Protein AF-A0A6L9YV24-F1 (afdb_monomer)

Foldseek 3Di:
DDDPDPPPPDDDDQDPDPPDCCPVDDVNVVVLCVVQVVVCVVCVPPPVDDGDRDDDDDPDPPD

Radius of gyration: 19.26 Å; Cα contacts (8 Å, |Δi|>4): 21; chains: 1; bounding box: 48×48×33 Å

Solvent-accessible surface area (backbone atoms only — not comparable to full-atom values): 4500 Å² total; per-residue (Å²): 139,79,85,81,79,80,84,74,77,71,88,81,82,79,76,94,66,92,86,62,71,62,78,74,41,72,70,44,44,51,52,43,53,53,52,30,51,52,53,38,64,73,43,68,87,41,91,91,65,84,72,71,71,87,74,89,80,71,93,48,93,91,112

Structure (mmCIF, N/CA/C/O backbone):
data_AF-A0A6L9YV24-F1
#
_entry.id   AF-A0A6L9YV24-F1
#
loop_
_atom_site.group_PDB
_atom_site.id
_atom_site.type_symbol
_atom_site.label_atom_id
_atom_site.label_alt_id
_atom_site.label_comp_id
_atom_site.label_asym_id
_atom_site.label_entity_id
_atom_site.label_seq_id
_atom_site.pdbx_PDB_ins_code
_atom_site.Cartn_x
_atom_site.Cartn_y
_atom_site.Cartn_z
_atom_site.occupancy
_atom_site.B_iso_or_equiv
_atom_site.auth_seq_id
_atom_site.auth_comp_id
_atom_site.auth_asym_id
_atom_site.auth_atom_id
_atom_site.pdbx_PDB_model_num
ATOM 1 N N . MET A 1 1 ? -40.101 -33.641 15.691 1.00 46.50 1 MET A N 1
ATOM 2 C CA . MET A 1 1 ? -39.070 -32.699 16.168 1.00 46.50 1 MET A CA 1
ATOM 3 C C . MET A 1 1 ? -38.333 -32.195 14.947 1.00 46.50 1 MET A C 1
ATOM 5 O O . MET A 1 1 ? -37.811 -33.019 14.211 1.00 46.50 1 MET A O 1
ATOM 9 N N . VAL A 1 2 ? -38.360 -30.890 14.691 1.00 45.19 2 VAL A N 1
ATOM 10 C CA . VAL A 1 2 ? -37.533 -30.258 13.658 1.00 45.19 2 VAL A CA 1
ATOM 11 C C . VAL A 1 2 ? -36.919 -29.040 14.324 1.00 45.19 2 VAL A C 1
ATOM 13 O O . VAL A 1 2 ? -37.627 -28.095 14.660 1.00 45.19 2 VAL A O 1
ATOM 16 N N . THR A 1 3 ? -35.625 -29.113 14.609 1.00 51.66 3 THR A N 1
ATOM 17 C CA . THR A 1 3 ? -34.869 -27.983 15.144 1.00 51.66 3 THR A CA 1
ATOM 18 C C . THR A 1 3 ? -34.615 -27.034 13.980 1.00 51.66 3 THR A C 1
ATOM 20 O O . THR A 1 3 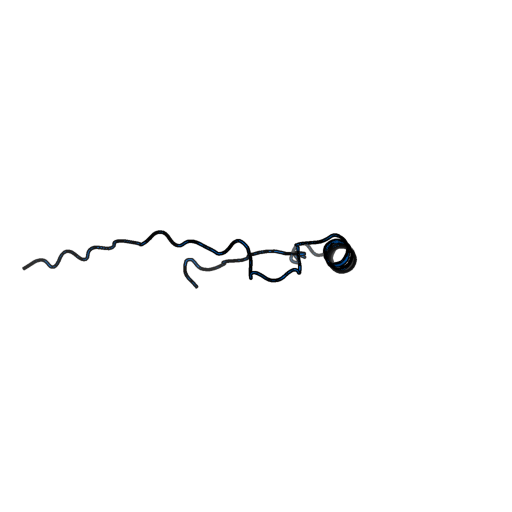? -33.829 -27.349 13.089 1.00 51.66 3 THR A O 1
ATOM 23 N N . GLN A 1 4 ? -35.325 -25.907 13.941 1.00 54.22 4 GLN A N 1
ATOM 24 C CA . GLN A 1 4 ? -34.998 -24.817 13.025 1.00 54.22 4 GLN A CA 1
ATOM 25 C C . GLN A 1 4 ? -33.641 -24.243 13.432 1.00 54.22 4 GLN A C 1
ATOM 27 O O . GLN A 1 4 ? -33.474 -23.735 14.539 1.00 54.22 4 GLN A O 1
ATOM 32 N N . ILE A 1 5 ? -32.665 -24.361 12.536 1.00 56.31 5 ILE A N 1
ATOM 33 C CA . ILE A 1 5 ? -31.369 -23.705 12.672 1.00 56.31 5 ILE A CA 1
ATOM 34 C C . ILE A 1 5 ? -31.603 -22.250 12.261 1.00 56.31 5 ILE A C 1
ATOM 36 O O . ILE A 1 5 ? -31.755 -21.950 11.078 1.00 56.31 5 ILE A O 1
ATOM 40 N N . ASN A 1 6 ? -31.712 -21.353 13.239 1.00 56.91 6 ASN A N 1
ATOM 41 C CA . ASN A 1 6 ? -31.740 -19.918 12.981 1.00 56.91 6 ASN A CA 1
ATOM 42 C C . ASN A 1 6 ? -30.345 -19.489 12.507 1.00 56.91 6 ASN A C 1
ATOM 44 O O . ASN A 1 6 ? -29.499 -19.133 13.323 1.00 56.91 6 ASN A O 1
ATOM 48 N N . ASN A 1 7 ? -30.104 -19.512 11.195 1.00 59.59 7 ASN A N 1
ATOM 49 C CA . ASN A 1 7 ? -28.974 -18.809 10.586 1.00 59.59 7 ASN A CA 1
ATOM 50 C C . ASN A 1 7 ? -29.272 -17.302 10.603 1.00 59.59 7 ASN A C 1
ATOM 52 O O . ASN A 1 7 ? -29.646 -16.709 9.596 1.00 59.59 7 ASN A O 1
ATOM 56 N N . GLN A 1 8 ? -29.169 -16.684 11.777 1.00 62.66 8 GLN A N 1
ATOM 57 C CA . GLN A 1 8 ? -29.022 -15.237 11.884 1.00 62.66 8 GLN A CA 1
ATOM 58 C C . GLN A 1 8 ? -27.548 -14.943 11.590 1.00 62.66 8 GLN A C 1
ATOM 60 O O . GLN A 1 8 ? -26.710 -15.016 12.484 1.00 62.66 8 GLN A O 1
ATOM 65 N N . THR A 1 9 ? -27.207 -14.696 10.327 1.00 64.12 9 THR A N 1
ATOM 66 C CA . THR A 1 9 ? -25.915 -14.096 9.983 1.00 64.12 9 THR A CA 1
ATOM 67 C C . THR A 1 9 ? -25.952 -12.658 10.480 1.00 64.12 9 THR A C 1
ATOM 69 O O . THR A 1 9 ? -26.597 -11.807 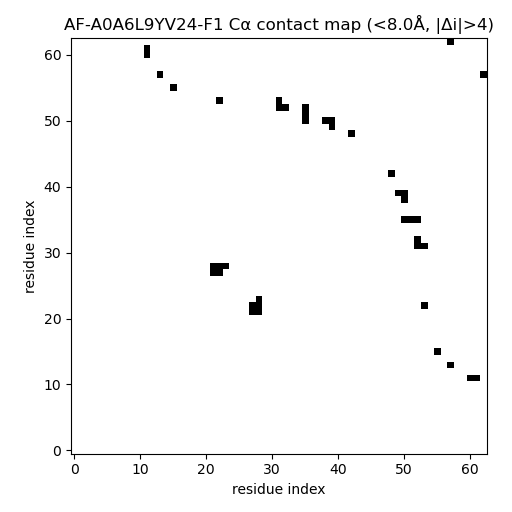9.868 1.00 64.12 9 THR A O 1
ATOM 72 N N . SER A 1 10 ? -25.357 -12.408 11.646 1.00 76.81 10 SER A N 1
ATOM 73 C CA . SER A 1 10 ? -25.117 -11.053 12.138 1.00 76.81 10 SER A CA 1
ATOM 74 C C . SER A 1 10 ? -24.372 -10.257 11.065 1.00 76.81 10 SER A C 1
ATOM 76 O O . SER A 1 10 ? -23.448 -10.787 10.452 1.00 76.81 10 SER A O 1
ATOM 78 N N . GLU A 1 11 ? -24.770 -9.008 10.834 1.00 85.56 11 GLU A N 1
ATOM 79 C CA . GLU A 1 11 ? -24.058 -8.115 9.919 1.00 85.56 11 GLU A CA 1
ATOM 80 C C . GLU A 1 11 ? -22.616 -7.921 10.412 1.00 85.56 11 GLU A C 1
ATOM 82 O O . GLU A 1 11 ? -22.390 -7.528 11.560 1.00 85.56 11 GLU A O 1
ATOM 87 N N . ILE A 1 12 ? -21.643 -8.259 9.564 1.00 87.44 12 ILE A N 1
ATOM 88 C CA . ILE A 1 12 ? -20.218 -8.130 9.874 1.00 87.44 12 ILE A CA 1
ATOM 89 C C . ILE A 1 12 ? -19.785 -6.713 9.509 1.00 87.44 12 ILE A C 1
ATOM 91 O O . ILE A 1 12 ? -19.872 -6.308 8.351 1.00 87.44 12 ILE A O 1
ATOM 95 N N . ILE A 1 13 ? -19.310 -5.966 10.504 1.00 90.75 13 ILE A N 1
ATOM 96 C CA . ILE A 1 13 ? -18.793 -4.609 10.323 1.00 90.75 13 ILE A CA 1
ATOM 97 C C . ILE A 1 13 ? -17.271 -4.691 10.273 1.00 90.75 13 ILE A C 1
ATOM 99 O O . ILE A 1 13 ? -16.625 -4.958 11.288 1.00 90.75 13 ILE A O 1
ATOM 103 N N . TYR A 1 14 ? -16.703 -4.457 9.094 1.00 90.69 14 TYR A N 1
ATOM 104 C CA . TYR A 1 14 ? -15.257 -4.368 8.922 1.00 90.69 14 TYR A CA 1
ATOM 105 C C . TYR A 1 14 ? -14.745 -2.993 9.362 1.00 90.69 14 TYR A C 1
ATOM 107 O O . TYR A 1 14 ? -15.365 -1.984 9.014 1.00 90.69 14 TYR A O 1
ATOM 115 N N . PRO A 1 15 ? -13.640 -2.920 10.124 1.00 89.50 15 PRO A N 1
ATOM 116 C CA . PRO A 1 15 ? -13.102 -1.645 10.566 1.00 89.50 15 PRO A CA 1
ATOM 117 C C . PRO A 1 15 ? -12.531 -0.844 9.390 1.00 89.50 15 PRO A C 1
ATOM 119 O O . PRO A 1 15 ? -11.835 -1.371 8.530 1.00 89.50 15 PRO A O 1
ATOM 122 N N . GLU A 1 16 ? -12.806 0.457 9.385 1.00 86.25 16 GLU A N 1
ATOM 123 C CA . GLU A 1 16 ? -12.269 1.422 8.411 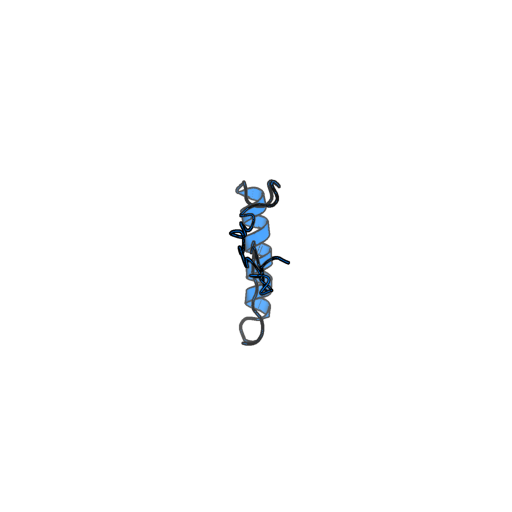1.00 86.25 16 GLU A CA 1
ATOM 124 C C . GLU A 1 16 ? -10.948 2.065 8.866 1.00 86.25 16 GLU A C 1
ATOM 126 O O . GLU A 1 16 ? -10.393 2.913 8.174 1.00 86.25 16 GLU A O 1
ATOM 131 N N . SER A 1 17 ? -10.478 1.716 10.067 1.00 86.56 17 SER A N 1
ATOM 132 C CA . SER A 1 17 ? -9.268 2.254 10.684 1.00 86.56 17 SER A CA 1
ATOM 133 C C . SER A 1 17 ? -8.753 1.300 11.760 1.00 86.56 17 SER A C 1
ATOM 135 O O . SER A 1 17 ? -9.532 0.646 12.457 1.00 86.56 17 SER A O 1
ATOM 137 N N . ASP A 1 18 ? -7.435 1.255 11.930 1.00 82.38 18 ASP A N 1
ATOM 138 C CA . ASP A 1 18 ? -6.764 0.621 13.068 1.00 82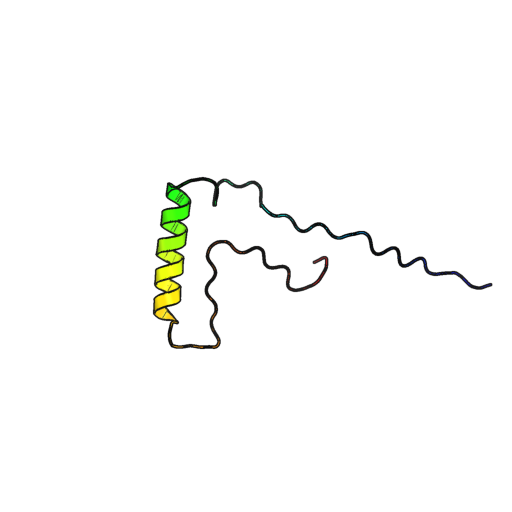.38 18 ASP A CA 1
ATOM 139 C C . ASP A 1 18 ? -6.653 1.562 14.291 1.00 82.38 18 ASP A C 1
ATOM 141 O O . AS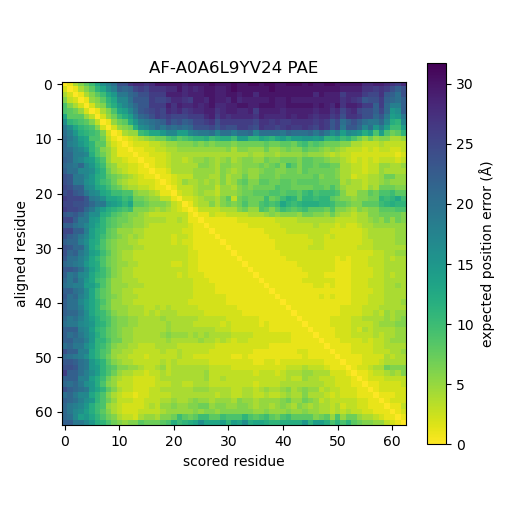P A 1 18 ? -6.133 1.174 15.339 1.00 82.38 18 ASP A O 1
ATOM 145 N N . GLY A 1 19 ? -7.154 2.798 14.172 1.00 86.50 19 GLY A N 1
ATOM 146 C CA . GLY A 1 19 ? -7.057 3.847 15.183 1.00 86.50 19 GLY A CA 1
ATOM 147 C C . GLY A 1 19 ? -5.664 4.473 15.302 1.00 86.50 19 GLY A C 1
ATOM 148 O O . GLY A 1 19 ? -5.410 5.200 16.268 1.00 86.50 19 GLY A O 1
ATOM 149 N N . LEU A 1 20 ? -4.749 4.188 14.369 1.00 82.75 20 LEU A N 1
ATOM 150 C CA . LEU A 1 20 ? -3.393 4.726 14.353 1.00 82.75 20 LEU A CA 1
ATOM 151 C C . LEU A 1 20 ? -3.272 5.903 13.374 1.00 82.75 20 LEU A C 1
ATOM 153 O O . LEU A 1 20 ? -3.920 5.932 12.332 1.00 82.75 20 LEU A O 1
ATOM 157 N N . PRO A 1 21 ? -2.359 6.858 13.635 1.00 80.12 21 PRO A N 1
ATOM 158 C CA . PRO A 1 21 ? -2.266 8.101 12.869 1.00 80.12 21 PRO A CA 1
ATOM 159 C C . PRO A 1 21 ? -1.595 7.931 11.495 1.00 80.12 21 PRO A C 1
ATOM 161 O O . PRO A 1 21 ? -1.083 8.906 10.935 1.00 80.12 21 PRO A O 1
ATOM 164 N N . LEU A 1 22 ? -1.498 6.697 10.986 1.00 75.12 22 LEU A N 1
ATOM 165 C CA . LEU A 1 22 ? -0.724 6.363 9.793 1.00 75.12 22 LEU A CA 1
ATOM 166 C C . LEU A 1 22 ? -1.310 7.025 8.539 1.00 75.12 22 LEU A C 1
ATOM 168 O O . LEU 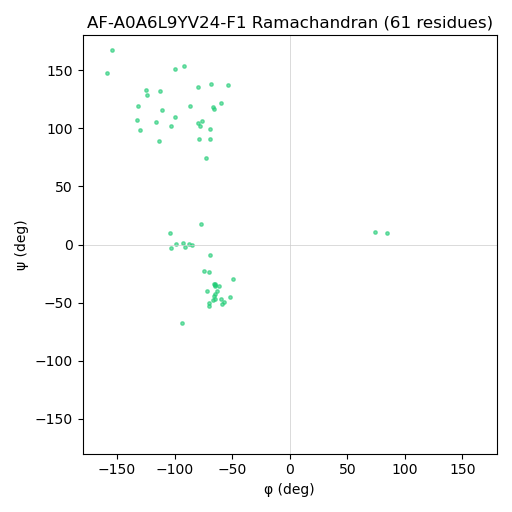A 1 22 ? -0.548 7.482 7.694 1.00 75.12 22 LEU A O 1
ATOM 172 N N . ALA A 1 23 ? -2.631 7.177 8.458 1.00 72.12 23 ALA A N 1
ATOM 173 C CA . ALA A 1 23 ? -3.297 7.879 7.360 1.00 72.12 23 ALA A CA 1
ATOM 174 C C . ALA A 1 23 ? -3.775 9.298 7.727 1.00 72.12 23 ALA A C 1
ATOM 176 O O . ALA A 1 23 ? -4.236 10.046 6.867 1.00 72.12 23 ALA A O 1
ATOM 177 N N . ASP A 1 24 ? -3.607 9.719 8.981 1.00 82.31 24 ASP A N 1
ATOM 178 C CA . ASP A 1 24 ? -4.318 10.886 9.520 1.00 82.31 24 ASP A CA 1
ATOM 179 C C . ASP A 1 24 ? -3.612 12.228 9.290 1.00 82.31 24 ASP A C 1
ATOM 181 O O . ASP A 1 24 ? -4.085 13.276 9.737 1.00 82.31 24 ASP A O 1
ATOM 185 N N . ASN A 1 25 ? -2.451 12.245 8.626 1.00 87.94 25 ASN A N 1
ATOM 186 C CA . ASN A 1 25 ? -1.776 13.505 8.323 1.00 87.94 25 ASN A CA 1
ATOM 187 C C . ASN A 1 25 ? -0.853 13.469 7.091 1.00 87.94 25 ASN A C 1
ATOM 189 O O . ASN A 1 25 ? -0.478 12.429 6.551 1.00 87.94 25 ASN A O 1
ATOM 193 N N . THR A 1 26 ? -0.448 14.668 6.665 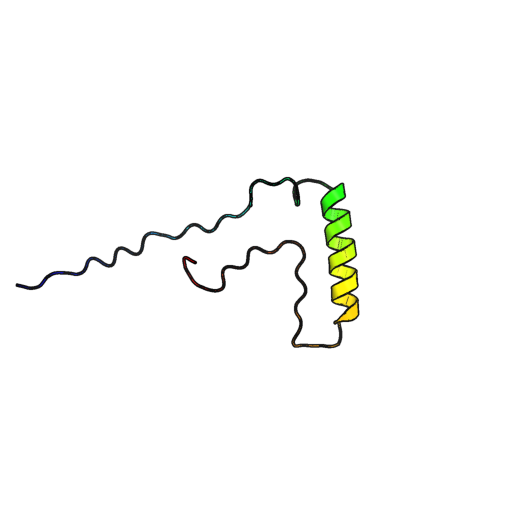1.00 92.44 26 THR A N 1
AT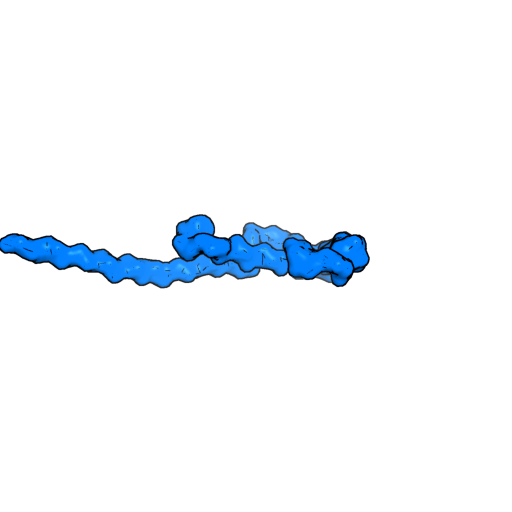OM 194 C CA . THR A 1 26 ? 0.285 14.907 5.414 1.00 92.44 26 THR A CA 1
ATOM 195 C C . THR A 1 26 ? 1.726 14.396 5.404 1.00 92.44 26 THR A C 1
ATOM 197 O O . THR A 1 26 ? 2.277 14.160 4.326 1.00 92.44 26 THR A O 1
ATOM 200 N N . LEU A 1 27 ? 2.367 14.238 6.566 1.00 92.50 27 LEU A N 1
ATOM 201 C CA . LEU A 1 27 ? 3.717 13.684 6.653 1.00 92.50 27 LEU A CA 1
ATOM 202 C C . LEU A 1 27 ? 3.687 12.193 6.319 1.00 92.50 27 LEU A C 1
ATOM 204 O O . LEU A 1 27 ? 4.406 11.762 5.418 1.00 92.50 27 LEU A O 1
ATOM 208 N N . GLN A 1 28 ? 2.830 11.433 6.995 1.00 90.25 28 GLN A N 1
ATOM 209 C CA . GLN A 1 28 ? 2.696 9.998 6.777 1.00 90.25 28 GLN A CA 1
ATOM 210 C C . GLN A 1 28 ? 2.159 9.708 5.372 1.00 90.25 28 GLN A C 1
ATOM 212 O O . GLN A 1 28 ? 2.758 8.904 4.661 1.00 90.25 28 GLN A O 1
ATOM 217 N N . PHE A 1 29 ? 1.138 10.445 4.912 1.00 90.81 29 PHE A N 1
ATOM 218 C CA . PHE A 1 29 ? 0.628 10.330 3.540 1.00 90.81 29 PHE A CA 1
ATOM 219 C C . PHE A 1 29 ? 1.743 10.464 2.493 1.00 90.81 29 PHE A C 1
ATOM 221 O O . PHE A 1 29 ? 1.842 9.665 1.558 1.00 90.81 29 PHE A O 1
ATOM 228 N N . ARG A 1 30 ? 2.634 11.452 2.658 1.00 94.31 30 ARG A N 1
ATOM 229 C CA . ARG A 1 30 ? 3.758 11.659 1.735 1.00 94.31 30 ARG A CA 1
ATOM 230 C C . ARG A 1 30 ? 4.725 10.476 1.735 1.00 94.31 30 ARG A C 1
ATOM 232 O O . ARG A 1 30 ? 5.223 10.104 0.676 1.00 94.31 30 ARG A O 1
ATOM 239 N N . LEU A 1 31 ? 5.008 9.895 2.899 1.00 93.31 31 LEU A N 1
ATOM 240 C CA . LEU A 1 31 ? 5.892 8.732 3.000 1.00 93.31 31 LEU A CA 1
ATOM 241 C C . LEU A 1 31 ? 5.273 7.504 2.326 1.00 93.31 31 LEU A C 1
ATOM 243 O O . LEU A 1 31 ? 5.936 6.873 1.504 1.00 93.31 31 LEU A O 1
ATOM 247 N N . ILE A 1 32 ? 4.000 7.218 2.611 1.00 94.00 32 ILE A N 1
ATOM 248 C CA . ILE A 1 32 ? 3.266 6.081 2.039 1.00 94.00 32 ILE A CA 1
ATOM 249 C C . ILE A 1 32 ? 3.231 6.186 0.517 1.00 94.00 32 ILE A C 1
ATOM 251 O O . ILE A 1 32 ? 3.647 5.259 -0.168 1.00 94.00 32 ILE A O 1
ATOM 255 N N . THR A 1 33 ? 2.815 7.332 -0.022 1.00 95.06 33 THR A N 1
ATOM 256 C CA . THR A 1 33 ? 2.712 7.536 -1.478 1.00 95.06 33 THR A CA 1
ATOM 257 C C . THR A 1 33 ? 4.064 7.487 -2.185 1.00 95.06 33 THR A C 1
ATOM 259 O O . THR A 1 33 ? 4.153 6.963 -3.292 1.00 95.06 33 THR A O 1
ATOM 262 N N . THR A 1 34 ? 5.136 7.963 -1.544 1.00 96.94 34 THR A N 1
ATOM 263 C CA . THR A 1 34 ? 6.492 7.862 -2.107 1.00 96.94 34 THR A CA 1
ATOM 264 C C . THR A 1 34 ? 6.937 6.403 -2.218 1.00 96.94 34 THR A C 1
ATOM 266 O O . THR A 1 34 ? 7.455 5.991 -3.255 1.00 96.94 34 THR A O 1
ATOM 269 N N . ILE A 1 35 ? 6.736 5.614 -1.159 1.00 96.56 35 ILE A N 1
ATOM 270 C CA . ILE A 1 35 ? 7.138 4.204 -1.127 1.00 96.56 35 ILE A CA 1
ATOM 271 C C . ILE A 1 35 ? 6.257 3.376 -2.068 1.00 96.56 35 ILE A C 1
ATOM 273 O O . ILE A 1 35 ? 6.784 2.652 -2.912 1.00 96.56 35 ILE A O 1
ATOM 277 N N . GLN A 1 36 ? 4.933 3.518 -1.963 1.00 97.44 36 GLN A N 1
ATOM 278 C CA . GLN A 1 36 ? 3.959 2.814 -2.796 1.00 97.44 36 GLN A CA 1
ATOM 279 C C . GLN A 1 36 ? 4.217 3.092 -4.278 1.00 97.44 36 GLN A C 1
ATOM 281 O O . GLN A 1 36 ? 4.369 2.144 -5.040 1.00 97.44 36 GLN A O 1
ATOM 286 N N . GLY A 1 37 ? 4.370 4.360 -4.674 1.00 98.06 37 GLY A N 1
ATOM 287 C CA . GLY A 1 37 ? 4.614 4.725 -6.070 1.00 98.06 37 GLY A CA 1
ATOM 288 C C . GLY A 1 37 ? 5.950 4.206 -6.606 1.00 98.06 37 GLY A C 1
ATOM 289 O O . GLY A 1 37 ? 6.042 3.813 -7.767 1.00 98.06 37 GLY A O 1
ATOM 290 N N . GLY A 1 38 ? 6.989 4.146 -5.766 1.00 98.50 38 GLY A N 1
ATOM 291 C CA . GLY A 1 38 ? 8.270 3.546 -6.141 1.00 98.50 38 GLY A CA 1
ATOM 292 C C . GLY A 1 38 ? 8.169 2.039 -6.405 1.00 98.50 38 GLY A C 1
ATOM 293 O O . GLY A 1 38 ? 8.738 1.545 -7.379 1.00 98.50 38 GLY A O 1
ATOM 294 N N . ILE A 1 39 ? 7.428 1.314 -5.564 1.00 98.38 39 ILE A N 1
ATOM 295 C CA . ILE A 1 39 ? 7.206 -0.132 -5.717 1.00 98.38 39 ILE A CA 1
ATOM 29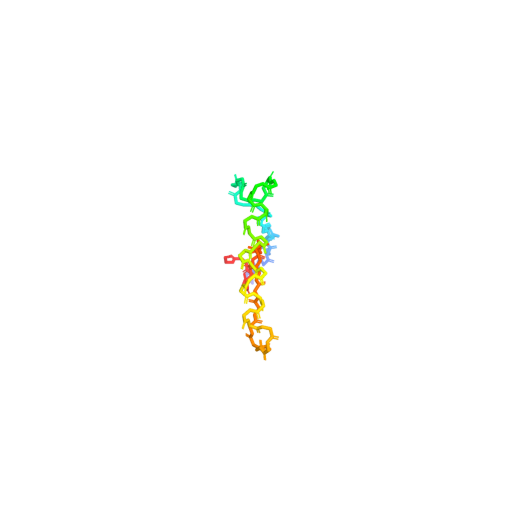6 C C . ILE A 1 39 ? 6.266 -0.413 -6.899 1.00 98.38 39 ILE A C 1
ATOM 298 O O . ILE A 1 39 ? 6.525 -1.326 -7.678 1.00 98.38 39 ILE A O 1
ATOM 302 N N . ASP A 1 40 ? 5.225 0.396 -7.086 1.00 98.25 40 ASP A N 1
ATOM 303 C CA . ASP A 1 40 ? 4.323 0.310 -8.239 1.00 98.25 40 ASP A CA 1
ATOM 304 C C . ASP A 1 40 ? 5.087 0.502 -9.557 1.00 98.25 40 ASP A C 1
ATOM 306 O O . ASP A 1 40 ? 5.019 -0.331 -10.460 1.00 98.25 40 ASP A O 1
ATOM 310 N N . ALA A 1 41 ? 5.949 1.521 -9.626 1.00 98.44 41 ALA A N 1
ATOM 311 C CA . ALA A 1 41 ? 6.809 1.750 -10.784 1.00 98.44 41 ALA A CA 1
ATOM 312 C C . ALA A 1 41 ? 7.781 0.586 -11.054 1.00 98.44 41 ALA A C 1
ATOM 314 O O . ALA A 1 41 ? 8.060 0.284 -12.217 1.00 98.44 41 ALA A O 1
ATOM 315 N N . LEU A 1 42 ? 8.287 -0.073 -10.004 1.00 98.56 42 LEU A N 1
ATOM 316 C CA . LEU A 1 42 ? 9.161 -1.245 -10.124 1.00 98.56 42 LEU A CA 1
ATOM 317 C C . LEU A 1 42 ? 8.438 -2.439 -10.768 1.00 98.56 42 LEU A C 1
ATOM 319 O O . LEU A 1 42 ? 9.057 -3.182 -11.529 1.00 98.56 42 LEU A O 1
ATOM 323 N N . PHE A 1 43 ? 7.145 -2.615 -10.489 1.00 98.38 43 PHE A N 1
ATOM 324 C CA . PHE A 1 43 ? 6.340 -3.739 -10.977 1.00 98.38 43 PHE A CA 1
ATOM 325 C C . PHE A 1 43 ? 5.382 -3.388 -12.119 1.00 98.38 43 PHE A C 1
ATOM 327 O O . PHE A 1 43 ? 4.589 -4.240 -12.512 1.00 98.38 43 PHE A O 1
ATOM 334 N N . LYS A 1 44 ? 5.496 -2.192 -12.709 1.00 97.94 44 LYS A N 1
ATOM 335 C CA . LYS A 1 44 ? 4.572 -1.663 -13.729 1.00 97.94 44 LYS A CA 1
ATOM 336 C C . LYS A 1 44 ? 4.258 -2.615 -14.899 1.00 97.94 44 LYS A C 1
ATOM 338 O O . LYS A 1 44 ? 3.184 -2.532 -15.481 1.00 97.94 44 LYS A O 1
ATOM 343 N N . ASP A 1 45 ? 5.198 -3.494 -15.257 1.00 98.44 45 ASP A N 1
ATOM 344 C CA . ASP A 1 45 ? 5.087 -4.409 -16.401 1.00 98.44 45 ASP A CA 1
ATOM 345 C C . ASP A 1 45 ? 4.658 -5.835 -15.987 1.00 98.44 45 ASP A C 1
ATOM 347 O O . ASP A 1 45 ? 4.546 -6.721 -16.836 1.00 98.44 45 ASP A O 1
ATOM 351 N N . ASN A 1 46 ? 4.426 -6.093 -14.693 1.00 98.38 46 ASN A N 1
ATOM 352 C CA . ASN A 1 46 ? 3.982 -7.389 -14.185 1.00 98.38 46 ASN A CA 1
ATOM 353 C C . ASN A 1 46 ? 2.480 -7.358 -13.844 1.00 98.38 46 ASN A C 1
ATOM 355 O O . ASN A 1 46 ? 2.111 -6.899 -12.764 1.00 98.38 46 ASN A O 1
ATOM 359 N N . PRO A 1 47 ? 1.603 -7.920 -14.697 1.00 97.06 47 PRO A N 1
ATOM 360 C CA . PRO A 1 47 ? 0.155 -7.865 -14.489 1.00 97.06 47 PRO A CA 1
ATOM 361 C C . PRO A 1 47 ? -0.342 -8.698 -13.297 1.00 97.06 47 PRO A C 1
ATOM 363 O O . PRO A 1 47 ? -1.515 -8.613 -12.949 1.00 97.06 47 PRO A O 1
ATOM 366 N N . ASN A 1 48 ? 0.516 -9.518 -12.680 1.00 97.88 48 ASN A N 1
ATOM 367 C CA . ASN A 1 48 ? 0.162 -10.330 -11.512 1.00 97.88 48 ASN A CA 1
ATOM 368 C C . ASN A 1 48 ? 0.477 -9.632 -10.180 1.00 97.88 48 ASN A C 1
ATOM 370 O O . ASN A 1 48 ? 0.313 -10.243 -9.125 1.00 97.88 48 ASN A O 1
ATOM 374 N N . VAL A 1 49 ? 0.987 -8.398 -10.212 1.00 97.75 49 VAL A N 1
ATOM 375 C CA . VAL A 1 49 ? 1.356 -7.643 -9.013 1.00 97.75 49 VAL A CA 1
ATOM 376 C C . VAL A 1 49 ? 0.421 -6.454 -8.854 1.00 97.75 49 VAL A C 1
ATOM 378 O O . VAL A 1 49 ? 0.196 -5.692 -9.788 1.00 97.75 49 VAL A O 1
ATOM 381 N N . PHE A 1 50 ? -0.098 -6.293 -7.642 1.00 95.88 50 PHE A N 1
ATOM 382 C CA . PHE A 1 50 ? -0.882 -5.140 -7.224 1.00 95.88 50 PHE A CA 1
ATOM 383 C C . PHE A 1 50 ? -0.221 -4.521 -5.990 1.00 95.88 50 PHE A C 1
ATOM 385 O O . PHE A 1 50 ? 0.092 -5.232 -5.034 1.00 95.88 50 PHE A O 1
ATOM 392 N N . VAL A 1 51 ? 0.015 -3.207 -6.023 1.00 96.94 51 VAL A N 1
ATOM 393 C CA . VAL A 1 51 ? 0.716 -2.475 -4.961 1.00 96.94 51 VAL A CA 1
ATOM 394 C C . VAL A 1 51 ? -0.238 -1.471 -4.326 1.00 96.94 51 VAL A C 1
ATOM 396 O O . VAL A 1 51 ? -0.526 -0.420 -4.897 1.00 96.94 51 VAL A O 1
ATOM 399 N N . ALA A 1 52 ? -0.707 -1.778 -3.121 1.00 94.44 52 ALA A N 1
ATOM 400 C CA . ALA A 1 52 ? -1.544 -0.879 -2.337 1.00 94.44 52 ALA A CA 1
ATOM 401 C C . ALA A 1 52 ? -0.713 0.003 -1.389 1.00 94.44 52 ALA A C 1
ATOM 403 O O . ALA A 1 52 ? 0.389 -0.372 -0.992 1.00 94.44 52 ALA A O 1
ATOM 404 N N . GLY A 1 53 ? -1.244 1.177 -1.035 1.00 90.56 53 GLY A N 1
ATOM 405 C CA . GLY A 1 53 ? -0.640 2.076 -0.044 1.00 90.56 53 GLY A CA 1
ATOM 406 C C . GLY A 1 53 ? -1.206 1.842 1.352 1.00 90.56 53 GLY A C 1
ATOM 407 O O . GLY A 1 53 ? -0.505 1.356 2.231 1.00 90.56 53 GLY A O 1
ATOM 408 N N . ASP A 1 54 ? -2.484 2.170 1.520 1.00 86.50 54 ASP A N 1
ATOM 409 C CA . ASP A 1 54 ? -3.256 1.973 2.745 1.00 86.50 54 ASP A CA 1
ATOM 410 C C . ASP A 1 54 ? -4.565 1.273 2.360 1.00 86.50 54 ASP A C 1
ATOM 412 O O . ASP A 1 54 ? -5.455 1.887 1.768 1.00 86.50 54 ASP A O 1
ATOM 416 N N . LEU A 1 55 ? -4.610 -0.052 2.527 1.00 89.25 55 LEU A N 1
ATOM 417 C CA . LEU A 1 55 ? -5.703 -0.897 2.045 1.00 89.25 55 LEU A CA 1
ATOM 418 C C . LEU A 1 55 ? -6.185 -1.842 3.138 1.00 89.25 55 LEU A C 1
ATOM 420 O O . LEU A 1 55 ? -5.463 -2.744 3.562 1.00 89.25 55 LEU A O 1
ATOM 424 N N . PHE A 1 56 ? -7.459 -1.695 3.481 1.00 89.38 56 PHE A N 1
ATOM 425 C CA . PHE A 1 56 ? -8.199 -2.669 4.267 1.00 89.38 56 PHE A CA 1
ATOM 426 C C . PHE A 1 56 ? -8.650 -3.814 3.359 1.00 89.38 56 PHE A C 1
ATOM 428 O O . PHE A 1 56 ? -9.560 -3.661 2.541 1.00 89.38 56 PHE A O 1
ATOM 435 N N . TRP A 1 57 ? -7.976 -4.958 3.469 1.00 90.62 57 TRP A N 1
ATOM 436 C CA . TRP A 1 57 ? -8.287 -6.153 2.691 1.00 90.62 57 TRP A CA 1
ATOM 437 C C . TRP A 1 57 ? -8.856 -7.238 3.612 1.00 90.62 57 TRP A C 1
ATOM 439 O O . TRP A 1 57 ? -8.129 -7.802 4.424 1.00 90.62 57 TRP A O 1
ATOM 449 N N . TYR A 1 58 ? -10.124 -7.602 3.392 1.00 92.12 58 TYR A N 1
ATOM 450 C CA . TYR A 1 58 ? -10.802 -8.743 4.026 1.00 92.12 58 TYR A CA 1
ATOM 451 C C . TYR A 1 58 ? -11.125 -9.805 2.961 1.00 92.12 58 TYR A C 1
ATOM 453 O O . TYR A 1 58 ? -12.154 -9.709 2.293 1.00 92.12 58 TYR A O 1
ATOM 461 N N . PRO A 1 59 ? -10.215 -10.765 2.693 1.00 90.88 59 PRO A N 1
ATOM 462 C CA . PRO A 1 59 ? -10.377 -11.708 1.582 1.00 90.88 59 PRO A CA 1
ATOM 463 C C . PRO A 1 59 ? -11.431 -12.776 1.872 1.00 90.88 59 PRO A C 1
ATOM 465 O O . PRO A 1 59 ? -11.958 -13.387 0.942 1.00 90.88 59 PRO A O 1
ATOM 468 N N . VAL A 1 60 ? -11.690 -13.019 3.155 1.00 92.25 60 VAL A N 1
ATOM 469 C CA . VAL A 1 60 ? -12.633 -14.006 3.661 1.00 92.25 60 VAL A CA 1
ATOM 470 C C . VAL A 1 60 ? -13.609 -13.282 4.573 1.00 92.25 60 VAL A C 1
ATOM 472 O O . VAL A 1 60 ? -13.213 -12.455 5.393 1.00 92.25 60 VAL A O 1
ATOM 475 N N . GLU A 1 61 ? -14.895 -13.558 4.387 1.00 89.38 61 GLU A N 1
ATOM 476 C CA . GLU A 1 61 ? -15.941 -12.906 5.159 1.00 89.38 61 GLU A CA 1
ATOM 477 C C . GLU A 1 61 ? -15.863 -13.325 6.638 1.00 89.38 61 GLU A C 1
ATOM 479 O O . GLU A 1 61 ? -16.025 -14.501 6.960 1.00 89.38 61 GLU A O 1
ATOM 484 N N . GLY A 1 62 ? -15.634 -12.359 7.531 1.00 85.56 62 GLY A N 1
ATOM 485 C CA . GLY A 1 62 ? -15.615 -12.562 8.983 1.00 85.56 62 GLY A CA 1
ATOM 486 C C . GLY A 1 62 ? -14.306 -13.058 9.606 1.00 85.56 62 GLY A C 1
ATOM 487 O O . GLY A 1 62 ? -14.334 -13.399 10.790 1.00 85.56 62 GLY A O 1
ATOM 488 N N . GLU A 1 63 ? -13.198 -13.100 8.856 1.00 76.12 63 GLU A N 1
ATOM 489 C CA . GLU A 1 63 ? -11.852 -13.446 9.363 1.00 76.12 63 GLU A CA 1
ATOM 490 C C . GLU A 1 63 ? -10.988 -12.229 9.723 1.00 76.12 63 GLU A C 1
ATOM 492 O O . GLU A 1 63 ? -11.119 -11.170 9.062 1.00 76.12 63 GLU A O 1
#

pLDDT: mean 85.86, std 14.16, range [45.19, 98.56]

Sequence (63 aa):
MVTQINNQTSEIIYPESDGLPLADNTLQFRLITTIQGGIDALFKDNPNVFVAGDLFWYPVEGE

Mean predicted aligned error: 8.12 Å

Secondary structure (DSSP, 8-state):
---------PPP---S--SSTTSSSHHHHHHHHHHHHHHHHHHTT-TT----SS-----STT-